Protein AF-A6DMJ2-F1 (afdb_monomer_lite)

InterPro domains:
  IPR001911 Small ribosomal subunit protein bS21 [MF_00358] (1-58)
  IPR001911 Small ribosomal subunit protein bS21 [PF01165] (5-58)
  IPR001911 Small ribosomal subunit protein bS21 [PR00976] (6-14)
  IPR001911 Small ribosomal subunit protein bS21 [PR00976] (14-23)
  IPR001911 Small ribosomal subunit protein bS21 [PR00976] (26-36)
  IPR001911 Small ribosomal subunit protein bS21 [PR00976] (38-48)
  IPR001911 Small ribosomal subu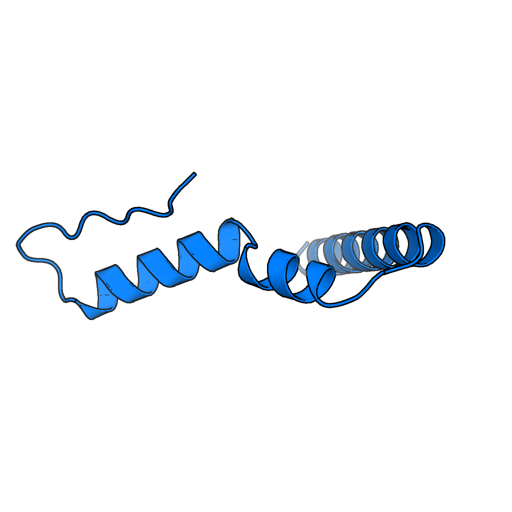nit protein bS21 [PTHR21109] (4-59)
  IPR001911 Small ribosomal subunit protein bS21 [TIGR00030] (5-59)
  IPR018278 Small ribosomal subunit protein bS21, conserved site [PS01181] (14-26)
  IPR038380 Small ribosomal subunit protein bS21 superfamily [G3DSA:1.20.5.1150] (17-55)

pLDDT: mean 84.22, std 10.81, range [50.59, 95.31]

Organism: NCBI:txid313628

Sequence (64 aa):
MPSEVSAKKGEPIDKALRRLKKKLDREGVLRELRNRRCYEKPSEIKRREGKSLAKRIRKENRIR

Structure (mmCIF, N/CA/C/O backbone):
data_AF-A6DMJ2-F1
#
_entry.id   AF-A6DMJ2-F1
#
loop_
_atom_site.group_PDB
_atom_site.id
_atom_site.type_symbol
_atom_site.label_atom_id
_atom_site.label_alt_id
_atom_site.label_comp_id
_atom_site.label_asym_id
_atom_site.label_entity_id
_atom_site.label_seq_id
_atom_site.pdbx_PDB_ins_code
_atom_site.Cartn_x
_atom_site.Cartn_y
_atom_site.Cartn_z
_atom_site.occupancy
_atom_sit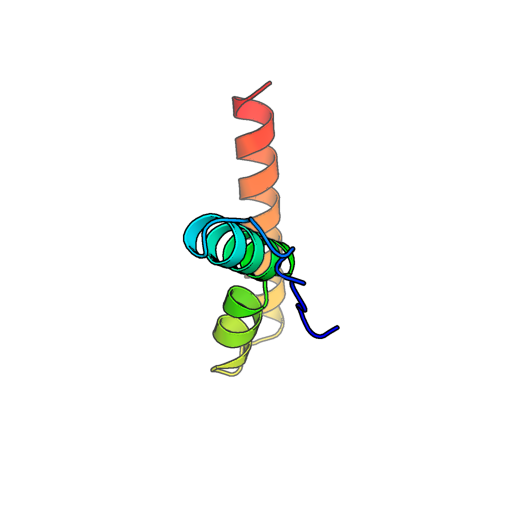e.B_iso_or_equiv
_atom_site.auth_seq_id
_atom_site.auth_comp_id
_atom_site.auth_asym_id
_atom_site.auth_atom_id
_atom_site.pdbx_PDB_model_num
ATOM 1 N N . MET A 1 1 ? -5.163 -15.518 -0.308 1.00 50.59 1 MET A N 1
ATOM 2 C CA . MET A 1 1 ? -5.748 -16.144 0.896 1.00 50.59 1 MET A CA 1
ATOM 3 C C . MET A 1 1 ? -6.864 -15.238 1.372 1.00 50.59 1 MET A C 1
ATOM 5 O O . MET A 1 1 ? -6.609 -14.041 1.426 1.00 50.59 1 MET A O 1
ATOM 9 N N . PRO A 1 2 ? -8.083 -15.743 1.614 1.00 52.81 2 PRO A N 1
ATOM 10 C CA . PRO A 1 2 ? -9.196 -14.893 2.013 1.00 52.81 2 PRO A CA 1
ATOM 11 C C . PRO A 1 2 ? -8.837 -14.199 3.327 1.00 52.81 2 PRO A C 1
ATOM 13 O O . PRO A 1 2 ? -8.356 -14.823 4.275 1.00 52.81 2 PRO A O 1
ATOM 16 N N . SER A 1 3 ? -8.997 -12.880 3.348 1.00 60.62 3 SER A N 1
ATOM 17 C CA . SER A 1 3 ? -8.686 -12.016 4.479 1.00 60.62 3 SER A CA 1
ATOM 18 C C . SER A 1 3 ? -9.729 -12.205 5.583 1.00 60.62 3 SER A C 1
ATOM 20 O O . SER A 1 3 ? -10.529 -11.315 5.863 1.00 60.62 3 SER A O 1
ATOM 22 N N . GLU A 1 4 ? -9.759 -13.379 6.202 1.00 64.38 4 GLU A N 1
ATOM 23 C CA . GLU A 1 4 ? -10.662 -13.650 7.311 1.00 64.38 4 GLU A CA 1
ATOM 24 C C . GLU A 1 4 ? -10.149 -12.930 8.565 1.00 64.38 4 GLU A C 1
ATOM 26 O O . GLU A 1 4 ? -8.973 -13.010 8.957 1.00 64.38 4 GLU A O 1
ATOM 31 N N . VAL A 1 5 ? -11.034 -12.143 9.174 1.00 70.38 5 VAL A N 1
ATOM 32 C CA . VAL A 1 5 ? -10.817 -11.513 10.475 1.00 70.38 5 VAL A CA 1
ATOM 33 C C . VAL A 1 5 ? -11.866 -12.078 11.411 1.00 70.38 5 VAL A C 1
ATOM 35 O O . VAL A 1 5 ? -13.040 -11.739 11.313 1.00 70.38 5 VAL A O 1
ATOM 38 N N . SER A 1 6 ? -11.432 -12.948 12.321 1.00 64.88 6 SER A N 1
ATOM 39 C CA . SER A 1 6 ? -12.281 -13.436 13.403 1.00 64.88 6 SER A CA 1
ATOM 40 C C . SER A 1 6 ? -12.553 -12.289 14.381 1.00 64.88 6 SER A C 1
ATOM 42 O O . SER A 1 6 ? -11.621 -11.706 14.947 1.00 64.88 6 SER A O 1
ATOM 44 N N . ALA A 1 7 ? -13.826 -11.931 14.546 1.00 66.19 7 ALA A N 1
ATOM 45 C CA . ALA A 1 7 ? -14.266 -11.018 15.591 1.00 66.19 7 ALA A CA 1
ATOM 46 C C . ALA A 1 7 ? -14.380 -11.801 16.907 1.00 66.19 7 ALA A C 1
ATOM 48 O O . ALA A 1 7 ? -15.153 -12.754 17.003 1.00 66.19 7 ALA A O 1
ATOM 49 N N . LYS A 1 8 ? -13.601 -11.424 17.927 1.00 69.94 8 LYS A N 1
ATOM 50 C CA . LYS A 1 8 ? -13.720 -12.035 19.257 1.00 69.94 8 LYS A CA 1
ATOM 51 C C . LYS A 1 8 ? -14.996 -11.523 19.939 1.00 69.94 8 LYS A C 1
ATOM 53 O O . LYS A 1 8 ? -15.280 -10.326 19.879 1.00 69.94 8 LYS A O 1
ATOM 58 N N . LYS A 1 9 ? -15.750 -12.408 20.608 1.00 56.53 9 LYS A N 1
ATOM 59 C CA . LYS A 1 9 ? -16.912 -12.023 21.434 1.00 56.53 9 LYS A CA 1
ATOM 60 C C . LYS A 1 9 ? -16.442 -11.035 22.513 1.00 56.53 9 LYS A C 1
ATOM 62 O O . LYS A 1 9 ? -15.650 -11.410 23.370 1.00 56.53 9 LYS A O 1
ATOM 67 N N . GLY A 1 10 ? -16.881 -9.779 22.414 1.00 70.00 10 GLY A N 1
ATOM 68 C CA . GLY A 1 10 ? -16.496 -8.675 23.306 1.00 70.00 10 GLY A CA 1
ATOM 69 C C . GLY A 1 10 ? -15.711 -7.532 22.646 1.00 70.00 10 GLY A C 1
ATOM 70 O O . GLY A 1 10 ? -15.484 -6.511 23.288 1.00 70.00 10 GLY A O 1
ATOM 71 N N . GLU A 1 11 ? -15.304 -7.648 21.375 1.00 74.12 11 GLU A N 1
ATOM 72 C CA . GLU A 1 11 ? -14.722 -6.509 20.651 1.00 74.12 11 GLU A CA 1
ATOM 73 C C . GLU A 1 11 ? -15.797 -5.603 20.026 1.00 74.12 11 GLU A C 1
ATOM 75 O O . GLU A 1 11 ? -16.736 -6.107 19.409 1.00 74.12 11 GLU A O 1
ATOM 80 N N . PRO A 1 12 ? -15.632 -4.266 20.093 1.00 81.12 12 PRO A N 1
ATOM 81 C CA . PRO A 1 12 ? -16.471 -3.352 19.331 1.00 81.12 12 PRO A CA 1
ATOM 82 C C . PRO A 1 12 ? -16.259 -3.581 17.828 1.00 81.12 12 PRO A C 1
ATOM 84 O O . PRO A 1 12 ? -15.120 -3.703 17.358 1.00 81.12 12 PRO A O 1
ATOM 87 N N . ILE A 1 13 ? -17.361 -3.613 17.078 1.00 79.50 13 ILE A N 1
ATOM 88 C CA . ILE A 1 13 ? -17.410 -3.897 15.633 1.00 79.50 13 ILE A CA 1
ATOM 89 C C . ILE A 1 13 ? -16.430 -3.011 14.845 1.00 79.50 13 ILE A C 1
ATOM 91 O O . ILE A 1 13 ? -15.713 -3.502 13.969 1.00 79.50 13 ILE A O 1
ATOM 95 N N . ASP A 1 14 ? -16.278 -1.743 15.226 1.00 82.38 14 ASP A N 1
ATOM 96 C CA . ASP A 1 14 ? -15.342 -0.801 14.604 1.00 82.38 14 ASP A CA 1
ATOM 97 C C . ASP A 1 14 ? -13.881 -1.273 14.625 1.00 82.38 14 ASP A C 1
ATOM 99 O O . ASP A 1 14 ? -13.129 -1.080 13.662 1.00 82.38 14 ASP A O 1
ATOM 103 N N . LYS A 1 15 ? -13.447 -1.946 15.701 1.00 83.75 15 LYS A N 1
ATOM 104 C CA . LYS A 1 15 ? -12.081 -2.491 15.792 1.00 83.75 15 LYS A CA 1
ATOM 105 C C . LYS A 1 15 ? -11.884 -3.688 14.864 1.00 83.75 15 LYS A C 1
ATOM 107 O O . LYS A 1 15 ? -10.780 -3.874 14.340 1.00 83.75 15 LYS A O 1
ATOM 112 N N . ALA A 1 16 ? -12.915 -4.504 14.652 1.00 82.12 16 ALA A N 1
ATOM 113 C CA . ALA A 1 16 ? -12.875 -5.592 13.676 1.00 82.12 16 ALA A CA 1
ATOM 114 C C . ALA A 1 16 ? -12.787 -5.040 12.243 1.00 82.12 16 ALA A C 1
ATOM 116 O O . ALA A 1 16 ? -11.872 -5.415 11.504 1.00 82.12 16 ALA A O 1
ATOM 117 N N . LEU A 1 17 ? -13.622 -4.053 11.897 1.00 84.00 17 LEU A N 1
ATOM 118 C CA . LEU A 1 17 ? -13.604 -3.389 10.587 1.00 84.00 17 LEU A CA 1
ATOM 119 C C . LEU A 1 17 ? -12.260 -2.709 10.294 1.00 84.00 17 LEU A C 1
ATOM 121 O O . LEU A 1 17 ? -11.705 -2.841 9.200 1.00 84.00 17 LEU A O 1
ATOM 125 N N . ARG A 1 18 ? -11.668 -2.034 11.285 1.00 86.25 18 ARG A N 1
ATOM 126 C CA . ARG A 1 18 ? -10.357 -1.388 11.125 1.00 86.25 18 ARG A CA 1
ATOM 127 C C . ARG A 1 18 ? -9.228 -2.394 10.882 1.00 86.25 18 ARG A C 1
ATOM 129 O O . ARG A 1 18 ? -8.314 -2.103 10.108 1.00 86.25 18 ARG A O 1
ATOM 136 N N . ARG A 1 19 ? -9.263 -3.563 11.532 1.00 85.38 19 ARG A N 1
ATOM 137 C CA . ARG A 1 19 ? -8.281 -4.639 11.302 1.00 85.38 19 ARG A CA 1
ATOM 138 C C . ARG A 1 19 ? -8.441 -5.257 9.922 1.00 85.38 19 ARG A C 1
ATOM 140 O O . ARG A 1 19 ? -7.431 -5.449 9.249 1.00 85.38 19 ARG A O 1
ATOM 147 N N . LEU A 1 20 ? -9.678 -5.491 9.489 1.00 84.38 20 LEU A N 1
ATOM 148 C CA . LEU A 1 20 ? -9.973 -5.972 8.142 1.00 84.38 20 LEU A CA 1
ATOM 149 C C . LEU A 1 20 ? -9.442 -5.004 7.083 1.00 84.38 20 LEU A C 1
ATOM 151 O O . LEU A 1 20 ? -8.672 -5.414 6.219 1.00 84.38 20 LEU A O 1
ATOM 155 N N . LYS A 1 21 ? -9.735 -3.705 7.217 1.00 85.75 21 LYS A N 1
ATOM 156 C CA . LYS A 1 21 ? -9.216 -2.676 6.306 1.00 85.75 21 LYS A CA 1
ATOM 157 C C . LYS A 1 21 ? -7.686 -2.671 6.250 1.00 85.75 21 LYS A C 1
ATOM 159 O O . LYS A 1 21 ? -7.113 -2.709 5.169 1.00 85.75 21 LYS A O 1
ATOM 164 N N . LYS A 1 22 ? -7.011 -2.719 7.406 1.00 87.12 22 LYS A N 1
ATOM 165 C CA . LYS A 1 22 ? -5.539 -2.797 7.460 1.00 87.12 22 LYS A CA 1
ATOM 166 C C . LYS A 1 22 ? -4.976 -4.068 6.814 1.00 87.12 22 LYS A C 1
ATOM 168 O O . LYS A 1 22 ? -3.908 -3.991 6.211 1.00 87.12 22 LYS A O 1
ATOM 173 N N . LYS A 1 23 ? -5.642 -5.221 6.957 1.00 85.38 23 LYS A N 1
ATOM 174 C CA . LYS A 1 23 ? -5.254 -6.468 6.274 1.00 85.38 23 LYS A CA 1
ATOM 175 C C . LYS A 1 23 ? -5.379 -6.312 4.758 1.00 85.38 23 LYS A C 1
ATOM 177 O O . LYS A 1 23 ? -4.402 -6.553 4.061 1.00 85.38 23 LYS A O 1
ATOM 182 N N . LEU A 1 24 ? -6.515 -5.806 4.275 1.00 84.56 24 LEU A N 1
ATOM 183 C CA . LEU A 1 24 ? -6.762 -5.555 2.850 1.00 84.56 24 LEU A CA 1
ATOM 184 C C . LEU A 1 24 ? -5.753 -4.568 2.243 1.00 84.56 24 LEU A C 1
ATOM 186 O O . LEU A 1 24 ? -5.253 -4.784 1.139 1.00 84.56 24 LEU A O 1
ATOM 190 N N . ASP A 1 25 ? -5.406 -3.511 2.980 1.00 85.81 25 ASP A N 1
ATOM 191 C CA . ASP A 1 25 ? -4.395 -2.538 2.559 1.00 85.81 25 ASP A CA 1
ATOM 192 C C . ASP A 1 25 ? -2.987 -3.157 2.518 1.00 85.81 25 ASP A C 1
ATOM 194 O O . ASP A 1 25 ? -2.199 -2.848 1.623 1.00 85.81 25 ASP A O 1
ATOM 198 N N . ARG A 1 26 ? -2.667 -4.050 3.467 1.00 85.25 26 ARG A N 1
ATOM 199 C CA . ARG A 1 26 ? -1.376 -4.756 3.531 1.00 85.25 26 ARG A CA 1
ATOM 200 C C . ARG A 1 26 ? -1.225 -5.778 2.409 1.00 85.25 26 ARG A C 1
ATOM 202 O O . ARG A 1 26 ? -0.151 -5.868 1.826 1.00 85.25 26 ARG A O 1
ATOM 209 N N . GLU A 1 27 ? -2.284 -6.524 2.122 1.00 86.25 27 GLU A N 1
ATOM 210 C CA . GLU A 1 27 ? -2.329 -7.481 1.014 1.00 86.25 27 GLU A CA 1
ATOM 211 C C . GLU A 1 27 ? -2.323 -6.766 -0.346 1.00 86.25 27 GLU A C 1
ATOM 213 O O . GLU A 1 27 ? -1.946 -7.349 -1.355 1.00 86.25 27 GLU A O 1
ATOM 218 N N . GLY A 1 28 ? -2.692 -5.479 -0.391 1.00 85.38 28 GLY A N 1
ATOM 219 C CA . GLY A 1 28 ? -2.624 -4.674 -1.609 1.00 85.38 28 GLY A CA 1
ATOM 220 C C . GLY A 1 28 ? -3.674 -5.052 -2.657 1.00 85.38 28 GLY A C 1
ATOM 221 O O . GLY A 1 28 ? -3.592 -4.571 -3.788 1.00 85.38 28 GLY A O 1
ATOM 222 N N . VAL A 1 29 ? -4.683 -5.844 -2.281 1.00 85.62 29 VAL A N 1
ATOM 223 C CA . VAL A 1 29 ? -5.732 -6.383 -3.166 1.00 85.62 29 VAL A CA 1
ATOM 224 C C . VAL A 1 29 ? -6.414 -5.275 -3.968 1.00 85.62 29 VAL A C 1
ATOM 226 O O . VAL A 1 29 ? -6.567 -5.376 -5.182 1.00 85.62 29 VAL A O 1
ATOM 229 N N . LEU A 1 30 ? -6.753 -4.152 -3.328 1.00 84.69 30 LEU A N 1
ATOM 230 C CA . LEU A 1 30 ? -7.372 -3.009 -4.011 1.00 84.69 30 LEU A CA 1
ATOM 231 C C . LEU A 1 30 ? -6.454 -2.378 -5.067 1.00 84.69 30 LEU A C 1
ATOM 233 O O . LEU A 1 30 ? -6.923 -1.924 -6.113 1.00 84.69 30 LEU A O 1
ATOM 237 N N . ARG A 1 31 ? -5.144 -2.333 -4.803 1.00 86.81 31 ARG A N 1
ATOM 238 C CA . ARG A 1 31 ? -4.154 -1.810 -5.751 1.00 86.81 31 ARG A CA 1
ATOM 239 C C . ARG A 1 31 ? -4.002 -2.763 -6.929 1.00 86.81 31 ARG A C 1
ATOM 241 O O . ARG A 1 31 ? -3.912 -2.304 -8.062 1.00 86.81 31 ARG A O 1
ATOM 248 N N . GLU A 1 32 ? -3.985 -4.061 -6.669 1.00 87.81 32 GLU A N 1
ATOM 249 C CA . GLU A 1 32 ? -3.898 -5.089 -7.698 1.00 87.81 32 GLU A CA 1
ATOM 250 C C . GLU A 1 32 ? -5.129 -5.094 -8.605 1.00 87.81 32 GLU A C 1
ATOM 252 O O . GLU A 1 32 ? -4.982 -5.010 -9.823 1.00 87.81 32 GLU A O 1
ATOM 257 N N . LEU A 1 33 ? -6.330 -5.062 -8.022 1.00 89.44 33 LEU A N 1
ATOM 258 C CA . LEU A 1 33 ? -7.582 -4.949 -8.766 1.00 89.44 33 LEU A CA 1
ATOM 259 C C . LEU A 1 33 ? -7.581 -3.728 -9.683 1.00 89.44 33 LEU A C 1
ATOM 261 O O . LEU A 1 33 ? -7.968 -3.847 -10.837 1.00 89.44 33 LEU A O 1
ATOM 265 N N . ARG A 1 34 ? -7.110 -2.565 -9.208 1.00 88.62 34 ARG A N 1
ATOM 266 C CA . ARG A 1 34 ? -6.992 -1.355 -10.042 1.00 88.62 34 ARG A CA 1
ATOM 267 C C . ARG A 1 34 ? -6.021 -1.533 -11.205 1.00 88.62 34 ARG A C 1
ATOM 269 O O . ARG A 1 34 ? -6.357 -1.117 -12.306 1.00 88.62 34 ARG A O 1
ATOM 276 N N . ASN A 1 35 ? -4.861 -2.151 -10.979 1.00 88.38 35 ASN A N 1
ATOM 277 C CA . ASN A 1 35 ? -3.880 -2.379 -12.047 1.00 88.38 35 ASN A CA 1
ATOM 278 C C . ASN A 1 35 ? -4.397 -3.374 -13.096 1.00 88.38 35 ASN A C 1
ATOM 280 O O . ASN A 1 35 ? -4.027 -3.272 -14.255 1.00 88.38 35 ASN A O 1
ATOM 284 N N . ARG A 1 36 ? -5.252 -4.326 -12.696 1.00 89.38 36 ARG A N 1
ATOM 285 C CA . ARG A 1 36 ? -5.826 -5.346 -13.587 1.00 89.38 36 ARG A CA 1
ATOM 286 C C . ARG A 1 36 ? -7.063 -4.874 -14.368 1.00 89.38 36 ARG A C 1
ATOM 288 O O . ARG A 1 36 ? -7.565 -5.632 -15.187 1.00 89.38 36 ARG A O 1
ATOM 295 N N . ARG A 1 37 ? -7.575 -3.655 -14.133 1.00 91.12 37 ARG A N 1
ATOM 296 C CA . ARG A 1 37 ? -8.777 -3.135 -14.828 1.00 91.12 37 ARG A CA 1
ATOM 297 C C . ARG A 1 37 ? -8.576 -2.930 -16.325 1.00 91.12 37 ARG A C 1
ATOM 299 O O . ARG A 1 37 ? -9.545 -2.965 -17.072 1.00 91.12 37 ARG A O 1
ATOM 306 N N . CYS A 1 38 ? -7.349 -2.666 -16.747 1.00 90.19 38 CYS A N 1
ATOM 307 C CA . CYS A 1 38 ? -6.996 -2.451 -18.138 1.00 90.19 38 CYS A CA 1
ATOM 308 C C . CYS A 1 38 ? -5.675 -3.151 -18.450 1.00 90.19 38 CYS A C 1
ATOM 310 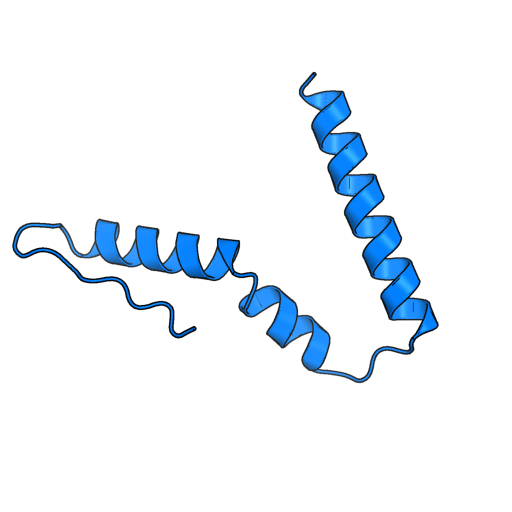O O . CYS A 1 38 ? -4.877 -3.437 -17.557 1.00 90.19 38 CYS A O 1
ATOM 312 N N . TYR A 1 39 ? -5.449 -3.431 -19.732 1.00 92.88 39 TYR A N 1
ATOM 313 C CA . TYR A 1 39 ? -4.169 -3.954 -20.185 1.00 92.88 39 TYR A CA 1
ATOM 314 C C . TYR A 1 39 ? -3.081 -2.879 -20.048 1.00 92.88 39 TYR A C 1
ATOM 316 O O . TYR A 1 39 ? -3.162 -1.813 -20.662 1.00 92.88 39 TYR A O 1
ATOM 324 N N . GLU A 1 40 ? -2.050 -3.172 -19.257 1.00 92.06 40 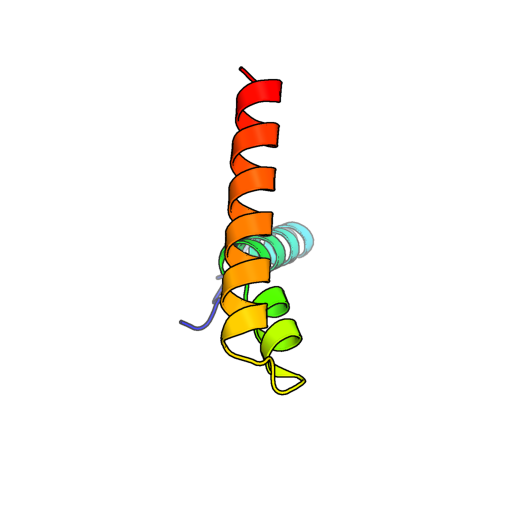GLU A N 1
ATOM 325 C CA . GLU A 1 40 ? -0.845 -2.353 -19.128 1.00 92.06 40 GLU A CA 1
ATOM 326 C C . GLU A 1 40 ? 0.274 -3.007 -19.950 1.00 92.06 40 GLU A C 1
ATOM 328 O O . GLU A 1 40 ? 0.576 -4.189 -19.782 1.00 92.06 40 GLU A O 1
ATOM 333 N N . LYS A 1 41 ? 0.904 -2.247 -20.856 1.00 95.31 41 LYS A N 1
ATOM 334 C CA . LYS A 1 41 ? 2.044 -2.747 -21.642 1.00 95.31 41 LYS A CA 1
ATOM 335 C C . LYS A 1 41 ? 3.191 -3.169 -20.706 1.00 95.31 41 LYS A C 1
ATOM 337 O O . LYS A 1 41 ? 3.426 -2.499 -19.699 1.00 95.31 41 LYS A O 1
ATOM 342 N N . PRO A 1 42 ? 3.997 -4.186 -21.062 1.00 93.62 42 PRO A N 1
ATOM 343 C CA . PRO A 1 42 ? 5.086 -4.666 -20.205 1.00 93.62 42 PRO A CA 1
ATOM 344 C C . PRO A 1 42 ? 6.132 -3.588 -19.869 1.00 93.62 42 PRO A C 1
ATOM 346 O O . PRO A 1 42 ? 6.689 -3.583 -18.772 1.00 93.62 42 PRO A O 1
ATOM 349 N N . SER A 1 43 ? 6.378 -2.637 -20.775 1.00 94.81 43 SER A N 1
ATOM 350 C CA . SER A 1 43 ? 7.243 -1.478 -20.511 1.00 94.81 43 SER A CA 1
ATOM 351 C C . SER A 1 43 ? 6.675 -0.548 -19.432 1.00 94.81 43 SER A C 1
ATOM 353 O O . SER A 1 43 ? 7.413 -0.054 -18.579 1.00 94.81 43 SER A O 1
ATOM 355 N N . GLU A 1 44 ? 5.360 -0.342 -19.436 1.00 93.25 44 GLU A N 1
ATOM 356 C CA . GLU A 1 44 ? 4.658 0.504 -18.474 1.00 93.25 44 G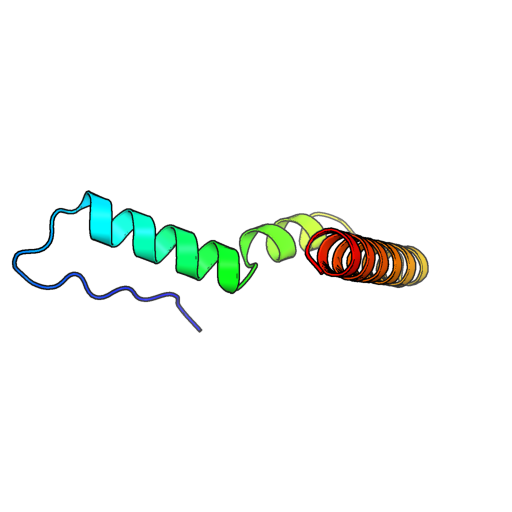LU A CA 1
ATOM 357 C C . GLU A 1 44 ? 4.618 -0.135 -17.084 1.00 93.25 44 GLU A C 1
ATOM 359 O O . GLU A 1 44 ? 4.865 0.562 -16.096 1.00 93.25 44 GLU A O 1
ATOM 364 N N . ILE A 1 45 ? 4.455 -1.462 -17.011 1.00 93.00 45 ILE A N 1
ATOM 365 C CA . ILE A 1 45 ? 4.569 -2.235 -15.763 1.00 93.00 45 ILE A CA 1
ATOM 366 C C . ILE A 1 45 ? 5.940 -1.991 -15.117 1.00 93.00 45 ILE A C 1
ATOM 368 O O . ILE A 1 45 ? 6.011 -1.531 -13.973 1.00 93.00 45 ILE A O 1
ATOM 372 N N . LYS A 1 46 ? 7.032 -2.195 -15.872 1.00 93.69 46 LYS A N 1
ATOM 373 C CA . LYS A 1 46 ? 8.408 -1.968 -15.388 1.00 93.69 46 LYS A CA 1
ATOM 374 C C . LYS A 1 46 ? 8.618 -0.524 -14.921 1.00 93.69 46 LYS A C 1
ATOM 376 O O . LYS A 1 46 ? 9.200 -0.273 -13.863 1.00 93.69 46 LYS A O 1
ATOM 381 N N . ARG A 1 47 ? 8.102 0.449 -15.680 1.00 94.19 47 ARG A N 1
ATOM 382 C CA . ARG A 1 47 ? 8.184 1.880 -15.343 1.00 94.19 47 ARG A CA 1
ATOM 383 C C . ARG A 1 47 ? 7.447 2.205 -14.041 1.00 94.19 47 ARG A C 1
ATOM 385 O O . ARG A 1 47 ? 7.951 2.974 -13.217 1.00 94.19 47 ARG A O 1
ATOM 392 N N . ARG A 1 48 ? 6.255 1.641 -13.842 1.00 92.00 48 ARG A N 1
ATOM 393 C CA . ARG A 1 48 ? 5.436 1.816 -12.635 1.00 92.00 48 ARG A CA 1
ATOM 394 C C . ARG A 1 48 ? 6.116 1.213 -11.408 1.00 92.00 48 ARG A C 1
ATOM 396 O O . ARG A 1 48 ? 6.151 1.859 -10.356 1.00 92.00 48 ARG A O 1
ATOM 403 N N . GLU A 1 49 ? 6.689 0.022 -11.546 1.00 90.81 49 GLU A N 1
ATOM 404 C CA . GLU A 1 49 ? 7.429 -0.661 -10.482 1.00 90.81 49 GLU A CA 1
ATOM 405 C C . GLU A 1 49 ? 8.659 0.138 -10.049 1.00 90.81 49 GLU A C 1
ATOM 407 O O . GLU A 1 49 ? 8.763 0.480 -8.865 1.00 90.81 49 GLU A O 1
ATOM 412 N N . GLY A 1 50 ? 9.504 0.562 -10.996 1.00 93.88 50 GLY A N 1
ATOM 413 C CA . GLY A 1 50 ? 10.682 1.389 -10.713 1.00 93.88 50 GLY A CA 1
ATOM 414 C C . GLY A 1 50 ? 10.330 2.710 -10.020 1.00 93.88 50 GLY A C 1
ATOM 415 O O . GLY A 1 50 ? 10.934 3.073 -9.008 1.00 93.88 50 GLY A O 1
ATOM 416 N N . LYS A 1 51 ? 9.273 3.398 -10.479 1.00 93.88 51 LYS A N 1
ATOM 417 C CA . LYS A 1 51 ? 8.757 4.608 -9.810 1.00 93.88 51 LYS A CA 1
ATOM 418 C C . LYS A 1 51 ? 8.291 4.325 -8.380 1.00 93.88 51 LYS A C 1
ATOM 420 O O . LYS A 1 51 ? 8.500 5.154 -7.494 1.00 93.88 51 LYS A O 1
ATOM 425 N N . SER A 1 52 ? 7.632 3.189 -8.145 1.00 90.88 52 SER A N 1
ATOM 426 C CA . SER A 1 52 ? 7.140 2.825 -6.812 1.00 90.88 52 SER A CA 1
ATOM 427 C C . SER A 1 52 ? 8.277 2.512 -5.836 1.00 90.88 52 SER A C 1
ATOM 429 O O . SER A 1 52 ? 8.224 2.963 -4.690 1.00 90.88 52 SER A O 1
ATOM 431 N N . LEU A 1 53 ? 9.333 1.841 -6.305 1.00 92.25 53 LEU A N 1
ATOM 432 C CA . LEU A 1 53 ? 10.536 1.559 -5.526 1.00 92.25 53 LEU A CA 1
ATOM 433 C C . LEU A 1 53 ? 11.288 2.849 -5.184 1.00 92.25 53 LEU A C 1
ATOM 435 O O . LEU A 1 53 ? 11.557 3.110 -4.014 1.00 92.25 53 LEU A O 1
ATOM 439 N N . ALA A 1 54 ? 11.528 3.709 -6.178 1.00 94.62 54 ALA A N 1
ATOM 440 C CA . ALA A 1 54 ? 12.196 4.992 -5.974 1.00 94.62 54 ALA A CA 1
ATOM 441 C C . ALA A 1 54 ? 11.454 5.878 -4.959 1.00 94.62 54 ALA A C 1
ATOM 443 O O . ALA A 1 54 ? 12.075 6.497 -4.097 1.00 94.62 54 ALA A O 1
ATOM 444 N N . LYS A 1 55 ? 10.114 5.911 -5.008 1.00 92.69 55 LYS A N 1
ATOM 445 C CA . LYS A 1 55 ? 9.298 6.616 -4.003 1.00 92.69 55 LYS A CA 1
ATOM 446 C C . LYS A 1 55 ? 9.473 6.034 -2.599 1.00 92.69 55 LYS A C 1
ATOM 448 O O . LYS A 1 55 ? 9.498 6.800 -1.638 1.00 92.69 55 LYS A O 1
ATOM 453 N N . ARG A 1 56 ? 9.579 4.707 -2.472 1.00 89.88 56 ARG A N 1
ATOM 454 C CA . ARG A 1 56 ? 9.763 4.023 -1.184 1.00 89.88 56 ARG A CA 1
ATOM 455 C C . ARG A 1 56 ? 11.124 4.356 -0.572 1.00 89.88 56 ARG A C 1
ATOM 457 O O . ARG A 1 56 ? 11.152 4.813 0.563 1.00 89.88 56 ARG A O 1
ATOM 464 N N . ILE A 1 57 ? 12.191 4.259 -1.365 1.00 94.12 57 ILE A N 1
ATOM 465 C CA . ILE A 1 57 ? 13.562 4.613 -0.962 1.00 94.12 57 ILE A CA 1
ATOM 466 C C . ILE A 1 57 ? 13.643 6.087 -0.546 1.00 94.12 57 ILE A C 1
ATOM 468 O O . ILE A 1 57 ? 14.139 6.405 0.527 1.00 94.12 57 ILE A O 1
ATOM 472 N N . ARG A 1 58 ? 13.085 7.006 -1.349 1.00 93.38 58 ARG A N 1
ATOM 473 C CA . ARG A 1 58 ? 13.047 8.441 -1.002 1.00 93.38 58 ARG A CA 1
ATOM 474 C C . ARG A 1 58 ? 12.324 8.706 0.315 1.00 93.38 58 ARG A C 1
ATOM 476 O O . ARG A 1 58 ? 12.731 9.583 1.065 1.00 93.38 58 ARG A O 1
ATOM 483 N N . LYS A 1 59 ? 11.233 7.983 0.584 1.00 91.31 59 LYS A N 1
ATOM 484 C CA . LYS A 1 59 ? 10.490 8.114 1.840 1.00 91.31 59 LYS A CA 1
ATOM 485 C C . LYS A 1 59 ? 11.313 7.607 3.024 1.00 91.31 59 LYS A C 1
ATOM 487 O O . LYS A 1 59 ? 11.292 8.247 4.065 1.00 91.31 59 LYS A O 1
ATOM 492 N N . GLU A 1 60 ? 12.006 6.488 2.861 1.00 91.06 60 GLU A N 1
ATOM 493 C CA . GLU A 1 60 ? 12.862 5.890 3.889 1.00 91.06 60 GLU A CA 1
ATOM 494 C C . GLU A 1 60 ? 14.046 6.799 4.233 1.00 91.06 60 GLU A C 1
ATOM 496 O O . GLU A 1 60 ? 14.234 7.141 5.396 1.00 91.06 60 GLU A O 1
ATOM 501 N N . ASN A 1 61 ? 14.726 7.330 3.216 1.00 92.00 61 ASN A N 1
ATOM 502 C CA . ASN A 1 61 ? 15.812 8.299 3.378 1.00 92.00 61 ASN A CA 1
ATOM 503 C C . ASN A 1 61 ? 15.371 9.639 3.989 1.00 92.00 61 ASN A C 1
ATOM 505 O O . ASN A 1 61 ? 16.220 10.395 4.430 1.00 92.00 61 ASN A O 1
ATOM 509 N N . ARG A 1 62 ? 14.072 9.967 3.971 1.00 87.25 62 ARG A N 1
ATOM 510 C CA . ARG A 1 62 ? 13.526 11.171 4.623 1.00 8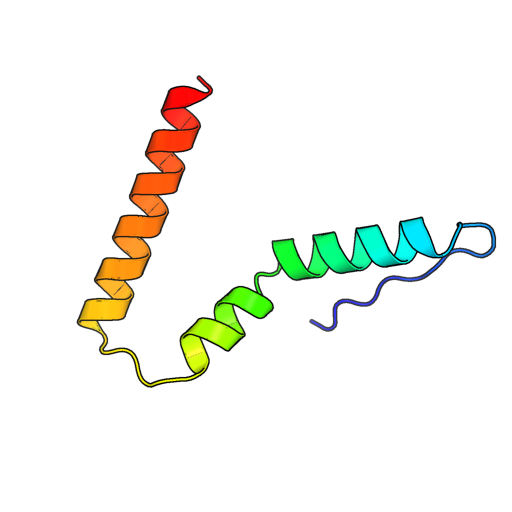7.25 62 ARG A CA 1
ATOM 511 C C . ARG A 1 62 ? 13.204 10.942 6.102 1.00 87.25 62 ARG A C 1
ATOM 513 O O . ARG A 1 62 ? 12.989 11.900 6.831 1.00 87.25 62 ARG A O 1
ATOM 520 N N . ILE A 1 63 ? 13.000 9.685 6.491 1.00 80.62 63 ILE A N 1
ATOM 521 C CA . ILE A 1 63 ? 12.649 9.301 7.865 1.00 80.62 63 ILE A CA 1
ATOM 522 C C . ILE A 1 63 ? 13.915 9.006 8.676 1.00 80.62 63 ILE A C 1
ATOM 524 O O . ILE A 1 63 ? 13.903 9.200 9.888 1.00 80.62 63 ILE A O 1
ATOM 528 N N . ARG A 1 64 ? 14.963 8.520 8.005 1.00 69.88 64 ARG A N 1
ATOM 529 C CA . ARG A 1 64 ? 16.321 8.414 8.536 1.00 69.88 64 ARG A CA 1
ATOM 530 C C . ARG A 1 64 ? 16.954 9.793 8.692 1.00 69.88 64 ARG A C 1
ATOM 532 O O . ARG A 1 64 ? 17.719 9.939 9.665 1.00 69.88 64 ARG A O 1
#

Secondary structure (DSSP, 8-state):
-----PPPTTS-HHHHHHHHHHHHHHHTHHHHHHHTTSPPPHHHHHHHHHHHHHHHHHHHHHH-

Foldseek 3Di:
DPLDQDDDVPDDPVVSVVVSVVSCVVVCVVVVVVVPPDDDDPVRVVVVVVVVVVVVVVVVVVVD

Radius of gyration: 16.81 Å; chains: 1; bounding box: 34×27×45 Å